Protein AF-A0A956HAU0-F1 (afdb_monomer_lite)

Structure (mmCIF, N/CA/C/O backbone):
data_AF-A0A956HAU0-F1
#
_entry.id   AF-A0A956HAU0-F1
#
loop_
_atom_site.group_PDB
_atom_site.id
_atom_site.type_symbol
_atom_site.label_atom_id
_atom_site.label_alt_id
_atom_site.label_comp_id
_atom_site.label_asym_id
_atom_site.label_entity_id
_atom_site.label_seq_id
_atom_site.pdbx_PDB_ins_code
_atom_site.Cartn_x
_atom_site.Cartn_y
_atom_site.Cartn_z
_atom_site.occupancy
_atom_site.B_iso_or_equiv
_atom_site.auth_seq_id
_atom_site.auth_comp_id
_atom_site.auth_asym_id
_atom_site.auth_atom_id
_atom_site.pdbx_PDB_model_num
ATOM 1 N N . VAL A 1 1 ? 2.404 8.008 -20.938 1.00 50.28 1 VAL A N 1
ATOM 2 C CA . VAL A 1 1 ? 1.453 8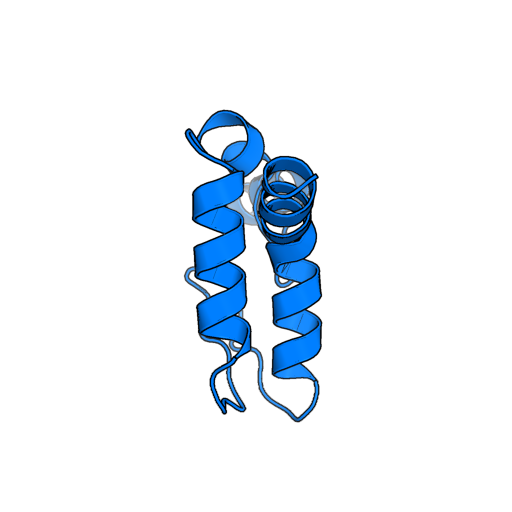.977 -21.552 1.00 50.28 1 VAL A CA 1
ATOM 3 C C . VAL A 1 1 ? 2.018 10.394 -21.436 1.00 50.28 1 VAL A C 1
ATOM 5 O O . VAL A 1 1 ? 2.261 10.844 -20.322 1.00 50.28 1 VAL A O 1
ATOM 8 N N . ARG A 1 2 ? 2.317 11.078 -22.551 1.00 52.81 2 ARG A N 1
ATOM 9 C CA . ARG A 1 2 ? 2.935 12.421 -22.551 1.00 52.81 2 ARG A CA 1
ATOM 10 C C . ARG A 1 2 ? 1.897 13.483 -22.928 1.00 52.81 2 ARG A C 1
ATOM 12 O O . ARG A 1 2 ? 1.742 13.809 -24.093 1.00 52.81 2 ARG A O 1
ATOM 19 N N . GLY A 1 3 ? 1.196 14.014 -21.930 1.00 65.25 3 GLY A N 1
ATOM 20 C CA . GLY A 1 3 ? 0.308 15.168 -22.086 1.00 65.25 3 GLY A CA 1
ATOM 21 C C . GLY A 1 3 ? 0.173 15.918 -20.764 1.00 65.25 3 GLY A C 1
ATOM 22 O O . GLY A 1 3 ? 0.004 15.292 -19.716 1.00 65.25 3 GLY A O 1
ATOM 23 N N . ALA A 1 4 ? 0.277 17.250 -20.789 1.00 66.94 4 ALA A N 1
ATOM 24 C CA . ALA A 1 4 ? 0.187 18.092 -19.589 1.00 66.94 4 ALA A CA 1
ATOM 25 C C . ALA A 1 4 ? -1.137 17.879 -18.823 1.00 66.94 4 ALA A C 1
ATOM 27 O O . ALA A 1 4 ? -1.141 17.842 -17.593 1.00 66.94 4 ALA A O 1
ATOM 28 N N . MET A 1 5 ? -2.225 17.610 -19.551 1.00 66.25 5 MET A N 1
ATOM 29 C CA . MET A 1 5 ? -3.539 17.281 -18.991 1.00 66.25 5 MET A CA 1
ATOM 30 C C . MET A 1 5 ? -3.546 15.969 -18.199 1.00 66.25 5 MET A C 1
ATOM 32 O O . MET A 1 5 ? -4.095 15.920 -17.104 1.00 66.25 5 MET A O 1
ATOM 36 N N . THR A 1 6 ? -2.875 14.919 -18.681 1.00 63.97 6 THR A N 1
ATOM 37 C CA . THR A 1 6 ? -2.764 13.646 -17.948 1.00 63.97 6 THR A CA 1
ATOM 38 C C . THR A 1 6 ? -2.000 13.824 -16.636 1.00 63.97 6 THR A C 1
ATOM 40 O O . THR A 1 6 ? -2.410 13.282 -15.613 1.00 63.97 6 THR A O 1
ATOM 43 N N . LYS A 1 7 ? -0.930 14.635 -16.626 1.00 63.94 7 LYS A N 1
ATOM 44 C CA . LYS A 1 7 ? -0.187 14.946 -15.392 1.00 63.94 7 LYS A CA 1
ATOM 45 C C . LYS A 1 7 ? -1.052 15.699 -14.379 1.00 63.94 7 LYS A C 1
ATOM 47 O O . LYS A 1 7 ? -1.005 15.384 -13.193 1.00 63.94 7 LYS A O 1
ATOM 52 N N . LEU A 1 8 ? -1.841 16.673 -14.840 1.00 64.25 8 LEU A N 1
ATOM 53 C CA . LEU A 1 8 ? -2.735 17.456 -13.985 1.00 64.25 8 LEU A CA 1
ATOM 54 C C . LEU A 1 8 ? -3.855 16.586 -13.397 1.00 64.25 8 LEU A C 1
ATOM 56 O O . LEU A 1 8 ? -4.069 16.610 -12.190 1.00 64.25 8 LEU A O 1
ATOM 60 N N . VAL A 1 9 ? -4.508 15.757 -14.217 1.00 66.75 9 VAL A N 1
ATOM 61 C CA . VAL A 1 9 ? -5.578 14.848 -13.771 1.0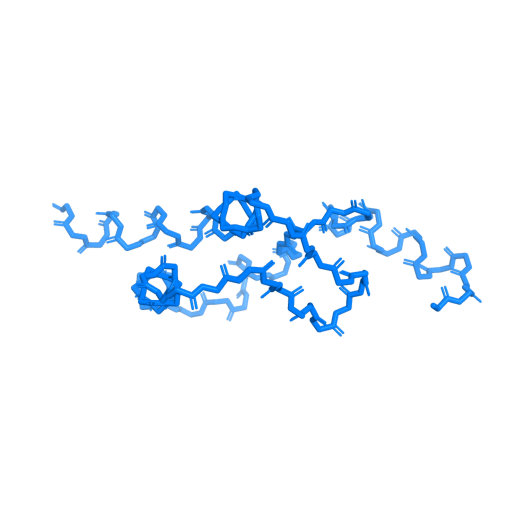0 66.75 9 VAL A CA 1
ATOM 62 C C . VAL A 1 9 ? -5.056 13.816 -12.772 1.00 66.75 9 VAL A C 1
ATOM 64 O O . VAL A 1 9 ? -5.663 13.630 -11.721 1.00 66.75 9 VAL A O 1
ATOM 67 N N . LEU A 1 10 ? -3.905 13.191 -13.033 1.00 63.78 10 LEU A N 1
ATOM 68 C CA . LEU A 1 10 ? -3.302 12.222 -12.110 1.00 63.78 10 LEU A CA 1
ATOM 69 C C . LEU A 1 10 ? -2.850 12.870 -10.790 1.00 63.78 10 LEU A C 1
ATOM 71 O O . LEU A 1 10 ? -2.966 12.247 -9.732 1.00 63.78 10 LEU A O 1
ATOM 75 N N . ARG A 1 11 ? -2.386 14.131 -10.827 1.00 64.06 11 ARG A N 1
ATOM 76 C CA . ARG A 1 11 ? -2.107 14.922 -9.616 1.00 64.06 11 ARG A CA 1
ATOM 77 C C . ARG A 1 11 ? -3.382 15.220 -8.830 1.00 64.06 11 ARG A C 1
ATOM 79 O O . ARG A 1 11 ? -3.410 14.959 -7.632 1.00 64.06 11 ARG A O 1
ATOM 86 N N . MET A 1 12 ? -4.445 15.691 -9.485 1.00 59.19 12 MET A N 1
ATOM 87 C CA . MET A 1 12 ? -5.735 15.965 -8.831 1.00 59.19 12 MET A CA 1
ATOM 88 C C . MET A 1 12 ? -6.381 14.695 -8.255 1.00 59.19 12 MET A C 1
ATOM 90 O O . MET A 1 12 ? -6.964 14.722 -7.169 1.00 59.19 12 MET A O 1
ATOM 94 N N . ALA A 1 13 ? -6.214 13.561 -8.938 1.00 60.94 13 ALA A N 1
ATOM 95 C CA . ALA A 1 13 ? -6.671 12.251 -8.489 1.00 60.94 13 ALA A CA 1
ATOM 96 C C . ALA A 1 13 ? -5.842 11.666 -7.327 1.00 60.94 13 ALA A C 1
ATOM 98 O O . ALA A 1 13 ? -6.259 10.664 -6.746 1.00 60.94 13 ALA A O 1
ATOM 99 N N . GLY A 1 14 ? -4.714 12.291 -6.958 1.00 60.31 14 GLY A N 1
ATOM 100 C CA . GLY A 1 14 ? -3.862 11.895 -5.831 1.00 60.31 14 GLY A CA 1
ATOM 101 C C . GLY A 1 14 ? -2.953 10.689 -6.089 1.00 60.31 14 GLY A C 1
ATOM 102 O O . GLY A 1 14 ? -2.356 10.179 -5.148 1.00 60.31 14 GLY A O 1
ATOM 103 N N . VAL A 1 15 ? -2.837 10.240 -7.342 1.00 64.25 15 VAL A N 1
ATOM 104 C CA . VAL A 1 15 ? -2.129 9.003 -7.740 1.00 64.25 15 VAL A CA 1
ATOM 105 C C . VAL A 1 15 ? -0.894 9.269 -8.603 1.00 64.25 15 VAL A C 1
ATOM 107 O O . VAL A 1 15 ? -0.291 8.355 -9.159 1.00 64.25 15 VAL A O 1
ATOM 110 N N . TRP A 1 16 ? -0.501 10.534 -8.754 1.00 63.53 16 TRP A N 1
ATOM 111 C CA . TRP A 1 16 ? 0.684 10.889 -9.526 1.00 63.53 16 TRP A CA 1
ATOM 112 C C . TRP A 1 16 ? 1.946 10.254 -8.924 1.00 63.53 16 TRP A C 1
ATOM 114 O O . TRP A 1 16 ? 2.325 10.593 -7.807 1.00 63.53 16 TRP A O 1
ATOM 124 N N . GLN A 1 17 ? 2.589 9.361 -9.689 1.00 67.38 17 GLN A N 1
ATOM 125 C CA . GLN A 1 17 ? 3.818 8.634 -9.321 1.00 67.38 17 GLN A CA 1
ATOM 126 C C . GLN A 1 17 ? 3.725 7.792 -8.039 1.00 67.38 17 GLN A C 1
ATOM 128 O O . GLN A 1 17 ? 4.739 7.511 -7.404 1.00 67.38 17 GLN A O 1
ATOM 133 N N . ARG A 1 18 ? 2.523 7.367 -7.646 1.00 75.56 18 ARG A N 1
ATOM 134 C CA . ARG A 1 18 ? 2.333 6.497 -6.482 1.00 75.56 18 ARG A CA 1
ATOM 135 C C . ARG A 1 18 ? 1.517 5.285 -6.887 1.00 75.56 18 ARG A C 1
ATOM 137 O O . ARG A 1 18 ? 0.592 5.401 -7.689 1.00 75.56 18 ARG A O 1
ATOM 144 N N . LEU A 1 19 ? 1.849 4.137 -6.306 1.00 83.81 19 LEU A N 1
ATOM 145 C CA . LEU A 1 19 ? 0.954 2.996 -6.353 1.00 83.81 19 LEU A CA 1
ATOM 146 C C . LEU A 1 19 ? -0.198 3.287 -5.391 1.00 83.81 19 LEU A C 1
ATOM 148 O O . LEU A 1 19 ? 0.014 3.451 -4.195 1.00 83.81 19 LEU A O 1
ATOM 152 N N . GLY A 1 20 ? -1.401 3.455 -5.929 1.00 84.00 20 GLY A N 1
ATOM 153 C CA . GLY A 1 20 ? -2.553 3.844 -5.132 1.00 84.00 20 GLY A CA 1
ATOM 154 C C . GLY A 1 20 ? -3.811 4.008 -5.964 1.00 84.00 20 GLY A C 1
ATOM 155 O O . GLY A 1 20 ? -3.777 4.029 -7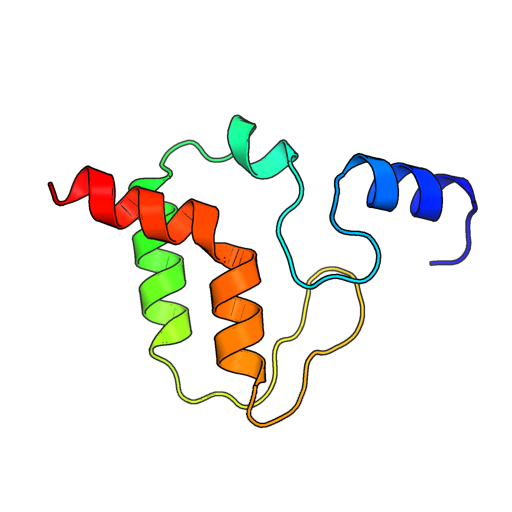.196 1.00 84.00 20 GLY A O 1
ATOM 156 N N . GLN A 1 21 ? -4.933 4.121 -5.266 1.00 84.56 21 GLN A N 1
ATOM 157 C CA . GLN A 1 21 ? -6.242 4.242 -5.891 1.00 84.56 21 GLN A CA 1
ATOM 158 C C . GLN A 1 21 ? -6.644 5.698 -6.060 1.00 84.56 21 GLN A C 1
ATOM 160 O O . GLN A 1 21 ? -6.436 6.538 -5.181 1.00 84.56 21 GLN A O 1
ATOM 165 N N . SER A 1 22 ? -7.268 6.001 -7.198 1.00 83.19 22 SER A N 1
ATOM 166 C CA . SER A 1 22 ? -7.818 7.336 -7.413 1.00 83.19 22 SER A CA 1
ATOM 167 C C . SER A 1 22 ? -8.960 7.601 -6.434 1.00 83.19 22 SER A C 1
ATOM 169 O O . SER A 1 22 ? -9.689 6.692 -6.031 1.00 83.19 22 SER A O 1
ATOM 171 N N . LYS A 1 23 ? -9.176 8.875 -6.086 1.00 82.62 23 LYS A N 1
ATOM 172 C CA . LYS A 1 23 ? -10.287 9.272 -5.200 1.00 82.62 23 LYS A CA 1
ATOM 173 C C . LYS A 1 23 ? -11.663 8.812 -5.706 1.00 82.62 23 LYS A C 1
ATOM 175 O O . LYS A 1 23 ? -12.563 8.639 -4.891 1.00 82.62 23 LYS A O 1
ATOM 180 N N . LEU A 1 24 ? -11.806 8.577 -7.012 1.00 85.00 24 LEU A N 1
ATOM 181 C CA . LEU A 1 24 ? -13.033 8.103 -7.653 1.00 85.00 24 LEU A CA 1
ATOM 182 C C . LEU A 1 24 ? -13.481 6.722 -7.143 1.00 85.00 24 LEU A C 1
ATOM 184 O O . LEU A 1 24 ? -14.674 6.439 -7.089 1.00 85.00 24 LEU A O 1
ATOM 188 N N . TRP A 1 25 ? -12.555 5.884 -6.673 1.00 87.75 25 TRP A N 1
ATOM 189 C CA . TRP A 1 25 ? -12.909 4.597 -6.068 1.00 87.75 25 TRP A CA 1
ATOM 190 C C . TRP A 1 25 ? -13.812 4.752 -4.846 1.00 87.75 25 TRP A C 1
ATOM 192 O O . TRP A 1 25 ? -14.650 3.888 -4.601 1.00 87.75 25 TRP A O 1
ATOM 202 N N . ARG A 1 26 ? -13.706 5.870 -4.116 1.00 90.00 26 ARG A N 1
ATOM 203 C CA . ARG A 1 26 ? -14.533 6.128 -2.931 1.00 90.00 26 ARG A CA 1
ATOM 204 C C . ARG A 1 26 ? -16.014 6.290 -3.260 1.00 90.00 26 ARG A C 1
ATOM 206 O O . ARG A 1 26 ? -16.841 6.008 -2.404 1.00 90.00 26 ARG A O 1
ATOM 213 N N . THR A 1 27 ? -16.339 6.727 -4.475 1.00 91.25 27 THR A N 1
ATOM 214 C CA . THR A 1 27 ? -17.724 6.911 -4.928 1.00 91.25 27 THR A CA 1
ATOM 215 C C . THR A 1 27 ? -18.206 5.777 -5.829 1.00 91.25 27 THR A C 1
ATOM 217 O O . THR A 1 27 ? -19.400 5.502 -5.859 1.00 91.25 27 THR A O 1
ATOM 220 N N . MET A 1 28 ? -17.304 5.094 -6.542 1.00 92.56 28 MET A N 1
ATOM 221 C CA . MET A 1 28 ? -17.664 3.995 -7.449 1.00 92.56 28 MET A CA 1
ATOM 222 C C . MET A 1 28 ? -17.680 2.610 -6.787 1.00 92.56 28 MET A C 1
ATOM 224 O O . MET A 1 28 ? -18.276 1.679 -7.328 1.00 92.56 28 MET A O 1
ATOM 228 N N . THR A 1 29 ? -17.044 2.442 -5.625 1.00 95.06 29 THR A N 1
ATOM 229 C CA . THR A 1 29 ? -17.041 1.156 -4.911 1.00 95.06 29 THR A CA 1
ATOM 230 C C . THR A 1 29 ? -18.348 0.980 -4.143 1.00 95.06 29 THR A C 1
ATOM 232 O O . THR A 1 29 ? -18.532 1.577 -3.086 1.00 95.06 29 THR A O 1
ATOM 235 N N . ARG A 1 30 ? -19.246 0.131 -4.658 1.00 95.75 30 ARG A N 1
ATOM 236 C CA . ARG A 1 30 ? -20.550 -0.152 -4.032 1.00 95.75 30 ARG A CA 1
ATOM 237 C C . ARG A 1 30 ? -20.432 -0.859 -2.680 1.00 95.75 30 ARG A C 1
ATOM 239 O O . ARG A 1 30 ? -21.148 -0.512 -1.751 1.00 95.75 30 ARG A O 1
ATOM 246 N N . ASP A 1 31 ? -19.553 -1.854 -2.586 1.00 96.81 31 ASP A N 1
ATOM 247 C CA . ASP A 1 31 ? -19.312 -2.619 -1.360 1.00 96.81 31 ASP A CA 1
ATOM 248 C C . ASP A 1 31 ? -17.823 -2.568 -1.010 1.00 96.81 31 ASP A C 1
ATOM 250 O O . ASP A 1 31 ? -16.989 -3.295 -1.561 1.00 96.81 31 ASP A O 1
ATOM 254 N N . ARG A 1 32 ? -17.494 -1.670 -0.080 1.00 95.75 32 ARG A N 1
ATOM 255 C CA . ARG A 1 32 ? -16.126 -1.470 0.403 1.00 95.75 32 ARG A CA 1
ATOM 256 C C . ARG A 1 32 ? -15.614 -2.683 1.190 1.00 95.75 32 ARG A C 1
ATOM 258 O O . ARG A 1 32 ? -14.424 -2.971 1.129 1.00 95.75 32 ARG A O 1
ATOM 265 N N . GLY A 1 33 ? -16.488 -3.408 1.892 1.00 97.44 33 GLY A N 1
ATOM 266 C CA . GLY A 1 33 ? -16.114 -4.596 2.661 1.00 97.44 33 GLY A CA 1
ATOM 267 C C . GLY A 1 33 ? -15.747 -5.773 1.759 1.00 97.44 33 GLY A C 1
ATOM 268 O O . GLY A 1 33 ? -14.721 -6.423 1.963 1.00 97.44 33 GLY A O 1
ATOM 269 N N . ALA A 1 34 ? -16.537 -6.018 0.712 1.00 97.56 34 ALA A N 1
ATOM 270 C CA . ALA A 1 34 ? -16.225 -7.024 -0.303 1.00 97.56 34 ALA A CA 1
ATOM 271 C C . ALA A 1 34 ? -14.956 -6.682 -1.096 1.00 97.56 34 ALA A C 1
ATOM 273 O O . ALA A 1 34 ? -14.153 -7.579 -1.382 1.00 97.56 34 ALA A O 1
ATOM 274 N N . ALA A 1 35 ? -14.746 -5.399 -1.409 1.00 96.81 35 ALA A N 1
ATOM 275 C CA . ALA A 1 35 ? -13.505 -4.928 -2.015 1.00 96.81 35 ALA A CA 1
ATOM 276 C C . ALA A 1 35 ? -12.299 -5.218 -1.101 1.00 96.81 35 ALA A C 1
ATOM 278 O O . ALA A 1 35 ? -11.344 -5.854 -1.544 1.00 96.81 35 ALA A O 1
ATOM 279 N N . GLY A 1 36 ? -12.390 -4.878 0.191 1.00 97.19 36 GLY A N 1
ATOM 280 C CA . GLY A 1 36 ? -11.354 -5.158 1.193 1.00 97.19 36 GLY A CA 1
ATOM 281 C C . GLY A 1 36 ? -10.992 -6.635 1.306 1.00 97.19 36 GLY A C 1
ATOM 282 O O . GLY A 1 36 ? -9.822 -6.995 1.195 1.00 97.19 36 GLY A O 1
ATOM 283 N N . ARG A 1 37 ? -11.993 -7.521 1.398 1.00 98.12 37 ARG A N 1
ATOM 284 C CA . ARG A 1 37 ? -11.760 -8.977 1.423 1.00 98.12 37 ARG A CA 1
ATOM 285 C C . ARG A 1 37 ? -11.059 -9.473 0.160 1.00 98.12 37 ARG A C 1
ATOM 287 O O . ARG A 1 37 ? -10.247 -10.392 0.225 1.00 98.12 37 ARG A O 1
ATOM 294 N N . SER A 1 38 ? -11.378 -8.891 -0.994 1.00 97.50 38 SER A N 1
ATOM 295 C CA . SER A 1 38 ? -10.743 -9.255 -2.263 1.00 97.50 38 SER A CA 1
ATOM 296 C C . SER A 1 38 ? -9.283 -8.811 -2.307 1.00 97.50 38 SER A C 1
ATOM 298 O O . SER A 1 38 ? -8.424 -9.619 -2.652 1.00 97.50 38 SER A O 1
ATOM 300 N N . CYS A 1 39 ? -8.989 -7.588 -1.863 1.00 96.75 39 CYS A N 1
ATOM 301 C CA . CYS A 1 39 ? -7.622 -7.103 -1.680 1.00 96.75 39 CYS A CA 1
ATOM 302 C C . CYS A 1 39 ? -6.825 -7.971 -0.698 1.00 96.75 39 CYS A C 1
ATOM 304 O O . CYS A 1 39 ? -5.691 -8.334 -0.996 1.00 96.75 39 CYS A O 1
ATOM 306 N N . GLY A 1 40 ? -7.429 -8.364 0.428 1.00 97.31 40 GLY A N 1
ATOM 307 C CA . GLY A 1 40 ? -6.800 -9.245 1.413 1.00 97.31 40 GLY A CA 1
ATOM 308 C C . GLY A 1 40 ? -6.400 -10.605 0.834 1.00 97.31 40 GLY A C 1
ATOM 309 O O . GLY A 1 40 ? -5.295 -11.072 1.089 1.00 97.31 40 GLY A O 1
ATOM 310 N N . ARG A 1 41 ? -7.246 -11.214 -0.015 1.00 98.00 41 ARG A N 1
ATOM 311 C CA . ARG A 1 41 ? -6.902 -12.473 -0.705 1.00 98.00 41 ARG A CA 1
ATOM 312 C C . ARG A 1 41 ? -5.706 -12.316 -1.644 1.00 98.00 41 ARG A C 1
ATOM 314 O O . ARG A 1 41 ? -4.829 -13.169 -1.629 1.00 98.00 41 ARG A O 1
ATOM 321 N N . VAL A 1 42 ? -5.658 -11.233 -2.425 1.00 96.50 42 VAL A N 1
ATOM 322 C CA . VAL A 1 42 ? -4.533 -10.939 -3.334 1.00 96.50 42 VAL A CA 1
ATOM 323 C C . VAL A 1 42 ? -3.242 -10.706 -2.548 1.00 96.50 42 VAL A C 1
ATOM 325 O O . VAL A 1 42 ? -2.200 -11.250 -2.897 1.00 96.50 42 VAL A O 1
ATOM 328 N N . LE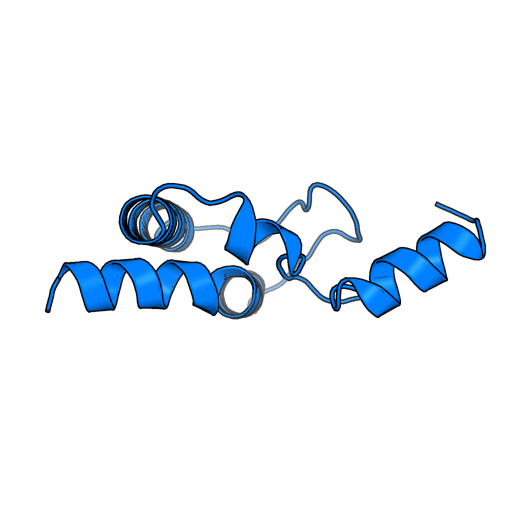U A 1 43 ? -3.314 -9.955 -1.445 1.00 96.06 43 LEU A N 1
ATOM 329 C CA . LEU A 1 43 ? -2.179 -9.727 -0.547 1.00 96.06 43 LEU A CA 1
ATOM 330 C C . LEU A 1 43 ? -1.703 -10.992 0.174 1.00 96.06 43 LEU A C 1
ATOM 332 O O . LEU A 1 43 ? -0.634 -10.944 0.772 1.00 96.06 43 LEU A O 1
ATOM 336 N N . GLY A 1 44 ? -2.464 -12.088 0.144 1.00 95.62 44 GLY A N 1
ATOM 337 C CA . GLY A 1 44 ? -2.058 -13.395 0.661 1.00 95.62 44 GLY A CA 1
ATOM 338 C C . GLY A 1 44 ? -1.274 -14.250 -0.339 1.00 95.62 44 GLY A C 1
ATOM 339 O O . GLY A 1 44 ? -0.753 -15.290 0.045 1.00 95.62 44 GLY A O 1
ATOM 340 N N . TRP A 1 45 ? -1.183 -13.845 -1.608 1.00 96.00 45 TRP A N 1
ATOM 341 C CA . TRP A 1 45 ? -0.385 -14.554 -2.611 1.00 96.00 45 TRP A CA 1
ATOM 342 C C . TRP A 1 45 ? 1.107 -14.280 -2.430 1.00 96.00 45 TRP A C 1
ATOM 344 O O . TRP A 1 45 ? 1.489 -13.206 -1.971 1.00 96.00 45 TRP A O 1
ATOM 354 N N . GLU A 1 46 ? 1.945 -15.219 -2.858 1.00 93.88 46 GLU A N 1
ATOM 355 C CA . GLU A 1 46 ? 3.378 -14.980 -3.035 1.00 93.88 46 GLU A CA 1
ATOM 356 C C . GLU A 1 46 ? 3.613 -14.303 -4.391 1.00 93.88 46 GLU A C 1
ATOM 358 O O . GLU A 1 46 ? 3.380 -14.896 -5.445 1.00 93.88 46 GLU A O 1
ATOM 363 N N . PHE A 1 47 ? 4.028 -13.034 -4.368 1.00 94.25 47 PHE A N 1
ATOM 364 C CA . PHE A 1 47 ? 4.370 -12.259 -5.560 1.00 94.25 47 PHE A CA 1
ATOM 365 C C . PHE A 1 47 ? 5.505 -11.275 -5.265 1.00 94.25 47 PHE A C 1
ATOM 367 O O . PHE A 1 47 ? 5.613 -10.739 -4.165 1.00 94.25 47 PHE A O 1
ATOM 374 N N . GLU A 1 48 ? 6.307 -10.987 -6.287 1.00 92.56 48 GLU A N 1
ATOM 375 C CA . GLU A 1 48 ? 7.440 -10.045 -6.217 1.00 92.56 48 GLU A CA 1
ATOM 376 C C . GLU A 1 48 ? 7.216 -8.796 -7.081 1.00 92.56 48 GLU A C 1
ATOM 378 O O . GLU A 1 48 ? 8.040 -7.880 -7.112 1.00 92.56 48 GLU A O 1
ATOM 383 N N . ARG A 1 49 ? 6.110 -8.774 -7.838 1.00 94.31 49 ARG A N 1
ATOM 384 C CA . ARG A 1 49 ? 5.803 -7.724 -8.810 1.00 94.31 49 ARG A CA 1
ATOM 385 C C . ARG A 1 49 ? 4.326 -7.382 -8.832 1.00 94.31 49 ARG A C 1
ATOM 387 O O . ARG A 1 49 ? 3.476 -8.267 -8.769 1.00 94.31 49 ARG A O 1
ATOM 394 N N . VAL A 1 50 ? 4.031 -6.099 -9.007 1.00 94.38 50 VAL A N 1
ATOM 395 C CA . VAL A 1 50 ? 2.674 -5.576 -9.166 1.00 94.38 50 VAL A CA 1
ATOM 396 C C . VAL A 1 50 ? 2.583 -4.822 -10.484 1.00 94.38 50 VAL A C 1
ATOM 398 O O . VAL A 1 50 ? 3.205 -3.775 -10.674 1.00 94.38 50 VAL A O 1
ATOM 401 N N . ILE A 1 51 ? 1.775 -5.359 -11.396 1.00 92.06 51 ILE A N 1
ATOM 402 C CA . ILE A 1 51 ? 1.469 -4.723 -12.676 1.00 92.06 51 ILE A CA 1
ATOM 403 C C . ILE A 1 51 ? 0.239 -3.842 -12.475 1.00 92.06 51 ILE A C 1
ATOM 405 O O . ILE A 1 51 ? -0.868 -4.326 -12.240 1.00 92.06 51 ILE A O 1
ATOM 409 N N . MET A 1 52 ? 0.442 -2.532 -12.547 1.00 86.25 52 MET A N 1
ATOM 410 C CA . MET A 1 52 ? -0.632 -1.554 -12.421 1.00 86.25 52 MET A CA 1
ATOM 411 C C . MET A 1 52 ? -1.397 -1.412 -13.742 1.00 86.25 52 MET A C 1
ATOM 413 O O . MET A 1 52 ? -0.817 -1.526 -14.819 1.00 86.25 52 MET A O 1
ATOM 417 N N . ALA A 1 53 ? -2.683 -1.054 -13.677 1.00 83.12 53 ALA A N 1
ATOM 418 C CA . ALA A 1 53 ? -3.441 -0.676 -14.876 1.00 83.12 53 ALA A CA 1
ATOM 419 C C . ALA A 1 53 ? -2.834 0.559 -15.576 1.00 83.12 53 ALA A C 1
ATOM 421 O O . ALA A 1 53 ? -2.856 0.675 -16.801 1.00 83.12 53 ALA A O 1
ATOM 422 N N . HIS A 1 54 ? -2.275 1.480 -14.785 1.00 80.94 54 HIS A N 1
ATOM 423 C CA . HIS A 1 54 ? -1.574 2.673 -15.246 1.00 80.94 54 HIS A CA 1
ATOM 424 C C . HIS A 1 54 ? -0.387 2.962 -14.328 1.00 80.94 54 HIS A C 1
ATOM 426 O O . HIS A 1 54 ? -0.541 2.921 -13.110 1.00 80.94 54 HIS A O 1
ATOM 432 N N . GLY A 1 55 ? 0.756 3.334 -14.902 1.00 79.00 55 GLY A N 1
ATOM 433 C CA . GLY A 1 55 ? 1.967 3.662 -14.153 1.00 79.00 55 GLY A CA 1
ATOM 434 C C . GLY A 1 55 ? 3.121 2.742 -14.518 1.00 79.00 55 GLY A C 1
ATOM 435 O O . GLY A 1 55 ? 3.099 2.102 -15.567 1.00 79.00 55 GLY A O 1
ATOM 436 N N . GLU A 1 56 ? 4.117 2.714 -13.643 1.00 85.69 56 GLU A N 1
ATOM 437 C CA . GLU A 1 56 ? 5.273 1.832 -13.766 1.00 85.69 56 GLU A CA 1
ATOM 438 C C . GLU A 1 56 ? 5.021 0.532 -12.998 1.00 85.69 56 GLU A C 1
ATOM 440 O O . GLU A 1 56 ? 4.245 0.503 -12.038 1.00 85.69 56 GLU A O 1
ATOM 445 N N . ILE A 1 57 ? 5.685 -0.541 -13.420 1.00 90.44 57 ILE A N 1
ATOM 446 C CA . ILE A 1 57 ? 5.668 -1.808 -12.688 1.00 90.44 57 ILE A CA 1
ATOM 447 C C . ILE A 1 57 ? 6.359 -1.586 -11.338 1.00 90.44 57 ILE A C 1
ATOM 449 O O . ILE A 1 57 ? 7.411 -0.950 -11.265 1.00 90.44 57 ILE A O 1
ATOM 453 N N . VAL A 1 58 ? 5.757 -2.096 -10.264 1.00 91.19 58 VAL A N 1
ATOM 454 C CA . VAL A 1 58 ? 6.407 -2.149 -8.950 1.00 91.19 58 VAL A CA 1
ATOM 455 C C . VAL A 1 58 ? 7.061 -3.511 -8.806 1.00 91.19 58 VAL A C 1
ATOM 457 O O . VAL A 1 58 ? 6.386 -4.528 -8.939 1.00 91.19 58 VAL A O 1
ATOM 460 N N . GLU A 1 59 ? 8.361 -3.525 -8.544 1.00 91.88 59 GLU A N 1
ATOM 461 C CA . GLU A 1 59 ? 9.175 -4.730 -8.390 1.00 91.88 59 GLU A CA 1
ATOM 462 C C . GLU A 1 59 ? 10.019 -4.608 -7.118 1.00 91.88 59 GLU A C 1
ATOM 464 O O . GLU A 1 59 ? 10.377 -3.494 -6.728 1.00 91.88 59 GLU A O 1
ATOM 469 N N . GLY A 1 60 ? 10.351 -5.743 -6.502 1.00 88.81 60 GLY A N 1
ATOM 470 C CA . GLY A 1 60 ? 11.236 -5.811 -5.337 1.00 88.81 60 GLY A CA 1
ATOM 471 C C . GLY A 1 60 ? 10.559 -6.370 -4.086 1.00 88.81 60 GLY A C 1
ATOM 472 O O . GLY A 1 60 ? 9.357 -6.638 -4.066 1.00 88.81 60 GLY A O 1
ATOM 473 N N . GLY A 1 61 ? 11.349 -6.553 -3.023 1.00 87.00 61 GLY A N 1
ATOM 474 C CA . GLY A 1 61 ? 10.880 -7.151 -1.766 1.00 87.00 61 GLY A CA 1
ATOM 475 C C . GLY A 1 61 ? 9.790 -6.347 -1.045 1.00 87.00 61 GLY A C 1
ATOM 476 O O . GLY A 1 61 ? 9.058 -6.908 -0.238 1.00 87.00 61 GLY A O 1
ATOM 477 N N . ASP A 1 62 ? 9.636 -5.059 -1.364 1.00 90.19 62 ASP A N 1
ATOM 478 C CA . ASP A 1 62 ? 8.625 -4.155 -0.805 1.00 90.19 62 ASP A CA 1
ATOM 479 C C . ASP A 1 62 ? 7.340 -4.070 -1.655 1.00 90.19 62 ASP A C 1
ATOM 481 O O . ASP A 1 62 ? 6.416 -3.325 -1.319 1.00 90.19 62 ASP A O 1
ATOM 485 N N . ALA A 1 63 ? 7.231 -4.829 -2.755 1.00 92.88 63 ALA A N 1
ATOM 486 C CA . ALA A 1 63 ? 6.082 -4.761 -3.661 1.00 92.88 63 ALA A CA 1
ATOM 487 C C . ALA A 1 63 ? 4.746 -5.053 -2.953 1.00 92.88 63 ALA A C 1
ATOM 489 O O . ALA A 1 63 ? 3.724 -4.431 -3.263 1.00 92.88 63 ALA A O 1
ATOM 490 N N . ARG A 1 64 ? 4.754 -5.966 -1.973 1.00 94.50 64 ARG A N 1
ATOM 491 C CA . ARG A 1 64 ? 3.577 -6.301 -1.160 1.00 94.50 64 ARG A CA 1
ATOM 492 C C . ARG A 1 64 ? 3.168 -5.157 -0.238 1.00 94.50 64 ARG A C 1
ATOM 494 O O . ARG A 1 64 ? 1.980 -4.843 -0.171 1.00 94.50 64 ARG A O 1
ATOM 501 N N . ASP A 1 65 ? 4.129 -4.530 0.430 1.00 93.69 65 ASP A N 1
ATOM 502 C CA . ASP A 1 65 ? 3.870 -3.418 1.349 1.00 93.69 65 ASP A CA 1
ATOM 503 C C . ASP A 1 65 ? 3.352 -2.205 0.584 1.00 93.69 65 ASP A C 1
ATOM 505 O O . ASP A 1 65 ? 2.320 -1.632 0.925 1.00 93.69 65 ASP A O 1
ATOM 509 N N . ARG A 1 66 ? 3.964 -1.905 -0.564 1.00 93.38 66 ARG A N 1
ATOM 510 C CA . ARG A 1 66 ? 3.480 -0.848 -1.454 1.00 93.38 66 ARG A CA 1
ATOM 511 C C . ARG A 1 66 ? 2.065 -1.120 -1.947 1.00 93.38 66 ARG A C 1
ATOM 513 O O . ARG A 1 66 ? 1.261 -0.189 -2.007 1.00 93.38 66 ARG A O 1
ATOM 520 N N . LEU A 1 67 ? 1.741 -2.371 -2.299 1.00 95.06 67 LEU A N 1
ATOM 521 C CA . LEU A 1 67 ? 0.372 -2.743 -2.664 1.00 95.06 67 LEU A CA 1
ATOM 522 C C . LEU A 1 67 ? -0.589 -2.526 -1.501 1.00 95.06 67 LEU A C 1
ATOM 524 O O . LEU A 1 67 ? -1.634 -1.914 -1.718 1.00 95.06 67 LEU A O 1
ATOM 528 N N . ARG A 1 68 ? -0.230 -2.991 -0.300 1.00 95.25 68 ARG A N 1
ATOM 529 C CA . ARG A 1 68 ?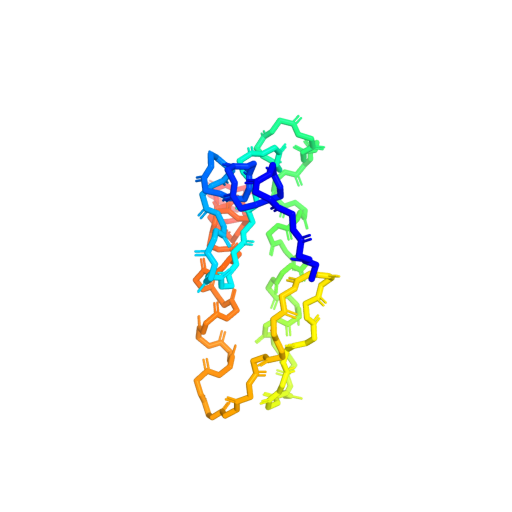 -1.019 -2.825 0.925 1.00 95.25 68 ARG A CA 1
ATOM 530 C C . ARG A 1 68 ? -1.362 -1.358 1.159 1.00 95.25 68 ARG A C 1
ATOM 532 O O . ARG A 1 68 ? -2.546 -1.054 1.275 1.00 95.25 68 ARG A O 1
ATOM 539 N N . ASP A 1 69 ? -0.375 -0.468 1.114 1.00 93.62 69 ASP A N 1
ATOM 540 C CA . ASP A 1 69 ? -0.580 0.978 1.255 1.00 93.62 69 ASP A CA 1
ATOM 541 C C . ASP A 1 69 ? -1.532 1.516 0.179 1.00 93.62 69 ASP A C 1
ATOM 543 O O . ASP A 1 69 ? -2.462 2.278 0.445 1.00 93.62 69 ASP A O 1
ATOM 547 N N . GLY A 1 70 ? -1.348 1.072 -1.067 1.00 92.75 70 GLY A N 1
ATOM 548 C CA . GLY A 1 70 ? -2.181 1.496 -2.186 1.00 92.75 70 GLY A CA 1
ATOM 549 C C . GLY A 1 70 ? -3.652 1.094 -2.061 1.00 92.75 70 GLY A C 1
ATOM 550 O O . GLY A 1 70 ? -4.511 1.790 -2.609 1.00 92.75 70 GLY A O 1
ATOM 551 N N . VAL A 1 71 ? -3.954 -0.004 -1.358 1.00 94.56 71 VAL A N 1
ATOM 552 C CA . VAL A 1 71 ? -5.317 -0.530 -1.163 1.00 94.56 71 VAL A CA 1
ATOM 553 C C . VAL A 1 71 ? -5.837 -0.390 0.268 1.00 94.56 71 VAL A C 1
ATOM 555 O O . VAL A 1 71 ? -6.925 -0.891 0.555 1.00 94.56 71 VAL A O 1
ATOM 558 N N . GLU A 1 72 ? -5.124 0.317 1.146 1.00 95.19 72 GLU A N 1
ATOM 559 C CA . GLU A 1 72 ? -5.444 0.468 2.574 1.00 95.19 72 GLU A CA 1
ATOM 560 C C . GLU A 1 72 ? -6.907 0.865 2.798 1.00 95.19 72 GLU A C 1
ATOM 562 O O . GLU A 1 72 ? -7.636 0.224 3.554 1.00 95.19 72 GLU A O 1
ATOM 567 N N . TRP A 1 73 ? -7.396 1.841 2.026 1.00 94.62 73 TRP A N 1
ATOM 568 C CA . TRP A 1 73 ? -8.790 2.267 2.104 1.00 94.62 73 TRP A CA 1
ATOM 569 C C . TRP A 1 73 ? -9.772 1.100 1.894 1.00 94.62 73 TRP A C 1
ATOM 571 O O . TRP A 1 73 ? -10.797 1.042 2.564 1.00 94.62 73 TRP A O 1
ATOM 581 N N . MET A 1 74 ? -9.507 0.144 1.007 1.00 95.44 74 MET A N 1
ATOM 582 C CA . MET A 1 74 ? -10.381 -1.027 0.863 1.00 95.44 74 MET A CA 1
ATOM 583 C C . MET A 1 74 ? -10.252 -1.979 2.055 1.00 95.44 74 MET A C 1
ATOM 585 O O . MET A 1 74 ? -11.277 -2.442 2.554 1.00 95.44 74 MET A O 1
ATOM 589 N N 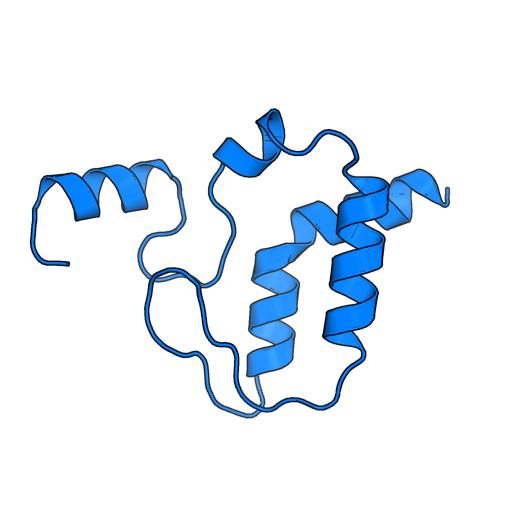. LEU A 1 75 ? -9.031 -2.228 2.542 1.00 96.69 75 LEU A N 1
ATOM 590 C CA . LEU A 1 75 ? -8.757 -3.137 3.666 1.00 96.69 75 LEU A CA 1
ATOM 591 C C . LEU A 1 75 ? -9.490 -2.720 4.944 1.00 96.69 75 LEU A C 1
ATOM 593 O O . LEU A 1 75 ? -10.230 -3.522 5.518 1.00 96.69 75 LEU A O 1
ATOM 597 N N . GLU A 1 76 ? -9.426 -1.441 5.306 1.00 95.75 76 GLU A N 1
ATOM 598 C CA . GLU A 1 76 ? -10.185 -0.927 6.450 1.00 95.75 76 GLU A CA 1
ATOM 599 C C . GLU A 1 76 ? -11.712 -1.116 6.276 1.00 95.75 76 GLU A C 1
ATOM 601 O O . GLU A 1 76 ? -12.496 -1.056 7.223 1.00 95.75 76 GLU A O 1
ATOM 606 N N . GLY A 1 77 ? -12.192 -1.220 5.031 1.00 94.69 77 GLY A N 1
ATOM 607 C CA . GLY A 1 77 ? -13.593 -1.502 4.730 1.00 94.69 77 GLY A CA 1
ATOM 608 C C . GLY A 1 77 ? -14.009 -2.906 5.148 1.00 94.69 77 GLY A C 1
ATOM 609 O O . GLY A 1 77 ? -15.122 -3.082 5.635 1.00 94.69 77 GLY A O 1
ATOM 610 N N . SER A 1 78 ? -13.126 -3.894 4.979 1.00 94.25 78 SER A N 1
ATOM 611 C CA . SER A 1 78 ? -13.380 -5.254 5.461 1.00 94.25 78 SER A CA 1
ATOM 612 C C . SER A 1 78 ? -13.295 -5.370 6.977 1.00 94.25 78 SER A C 1
ATOM 614 O O . SER A 1 78 ? -14.104 -6.088 7.550 1.00 94.25 78 SER A O 1
ATOM 616 N N . GLU A 1 79 ? -12.384 -4.638 7.619 1.00 91.31 79 GLU A N 1
ATOM 617 C CA . GLU A 1 79 ? -12.245 -4.627 9.082 1.00 91.31 79 GLU A CA 1
ATOM 618 C C . GLU A 1 79 ? -13.500 -4.064 9.752 1.00 91.31 79 GLU A C 1
ATOM 620 O O . GLU A 1 79 ? -14.069 -4.698 10.632 1.00 91.31 79 GLU A O 1
ATOM 625 N N . ARG A 1 80 ? -14.010 -2.925 9.263 1.00 86.56 80 ARG A N 1
ATOM 626 C CA . ARG A 1 80 ? -15.267 -2.340 9.762 1.00 86.56 80 ARG A CA 1
ATOM 627 C C . ARG A 1 80 ? -16.500 -3.196 9.507 1.00 86.56 80 ARG A C 1
ATOM 629 O O . ARG A 1 80 ? -17.466 -3.064 10.236 1.00 86.56 80 ARG A O 1
ATOM 636 N N . ALA A 1 81 ? -16.499 -4.015 8.458 1.00 82.12 81 ALA A N 1
ATOM 637 C CA . ALA A 1 81 ? -17.600 -4.937 8.190 1.00 82.12 81 ALA A CA 1
ATOM 638 C C . ALA A 1 81 ? -17.540 -6.204 9.065 1.00 82.12 81 ALA A C 1
ATOM 640 O O . ALA A 1 81 ? -18.505 -6.963 9.080 1.00 82.12 81 ALA A O 1
ATOM 641 N N . ALA A 1 82 ? -16.400 -6.466 9.712 1.00 76.69 82 ALA A N 1
ATOM 642 C CA . ALA A 1 82 ? -16.184 -7.600 10.607 1.00 76.69 82 ALA A CA 1
ATOM 643 C C . ALA A 1 82 ? -16.306 -7.232 12.100 1.00 76.69 82 ALA A C 1
ATOM 645 O O . ALA A 1 82 ? -16.362 -8.140 12.928 1.00 76.69 82 ALA A O 1
ATOM 646 N N . ALA A 1 83 ? -16.318 -5.933 12.419 1.00 68.31 83 ALA A N 1
ATOM 647 C CA . ALA A 1 83 ? -16.598 -5.374 13.742 1.00 68.31 83 ALA A CA 1
ATOM 648 C C . ALA A 1 83 ? -18.107 -5.183 13.948 1.00 68.31 83 ALA A C 1
ATOM 650 O O . ALA A 1 83 ? -18.560 -5.393 15.094 1.00 68.31 83 ALA A O 1
#

Radius of gyration: 13.83 Å; chains: 1; bounding box: 32×33×36 Å

Foldseek 3Di:
DDDPVVQVVCVVQVNRQALAGGPVCVVPVPQLQVQLVVLVVVLPDDDQWDDDPDDDIDGHPCRSVSSCVRSVSSNVSNVVVVD

Secondary structure (DSSP, 8-state):
---HHHHHHHHHTT-TTSS---TTHHHH-S-HHHHHHHHHHHHTS--SEE--SSSPPEESTTHHHHHHHHHHHHHHHHHHHH-

Sequence (83 aa):
VRGAMTKLVLRMAGVWQRLGQSKLWRTMTRDRGAAGRSCGRVLGWEFERVIMAHGEIVEGGDARDRLRDGVEWMLEGSERAAA

pLDDT: mean 85.32, std 12.99, range [50.28, 98.12]